Protein AF-N1U5M6-F1 (afdb_monomer_lite)

Sequence (178 aa):
MVKDEDGKLKDDLPKPNSKDDADLANASVEEWKLMKKQIREIGKIQAQRMEQAMVTGRRWKMEEWEMLLAKHPLMTHIAKTLLWWVCFPDREKSIEVFRLTEERDYADIYDKSLNLQGGAYVGLVHPLLLSQEEKKTGDNCLAITRSFLRFYNWEGPYTFFRRKTNSNGKFPDLRILR

pLDDT: mean 70.13, std 21.22, range [26.84, 94.0]

Organism: NCBI:txid1049986

Radius of gyration: 20.78 Å; chains: 1; bounding box: 52×46×57 Å

Structure (mmCIF, N/CA/C/O backbone):
data_AF-N1U5M6-F1
#
_entry.id   AF-N1U5M6-F1
#
loop_
_atom_site.group_PDB
_atom_site.id
_atom_site.type_symbol
_atom_site.label_atom_id
_atom_site.label_alt_id
_atom_site.label_comp_id
_atom_site.label_asym_id
_atom_site.label_entity_id
_atom_site.label_seq_id
_atom_site.pdbx_PDB_ins_code
_atom_site.Cartn_x
_atom_site.Cartn_y
_atom_site.Cartn_z
_atom_site.occupancy
_atom_site.B_iso_or_equiv
_atom_site.auth_seq_id
_atom_site.auth_comp_id
_atom_site.auth_asym_id
_atom_site.auth_atom_id
_atom_site.pdbx_PDB_model_num
ATOM 1 N N . MET A 1 1 ? -5.863 9.522 13.576 1.00 56.09 1 MET A N 1
ATOM 2 C CA . MET A 1 1 ? -5.576 10.429 14.703 1.00 56.09 1 MET A CA 1
ATOM 3 C C . MET A 1 1 ? -6.741 11.391 14.823 1.00 56.09 1 MET A C 1
ATOM 5 O O . MET A 1 1 ? -7.201 11.868 13.792 1.00 56.09 1 MET A O 1
ATOM 9 N N . VAL A 1 2 ? -7.238 11.613 16.034 1.00 58.81 2 VAL A N 1
ATOM 10 C CA . VAL A 1 2 ? -8.278 12.607 16.333 1.00 58.81 2 VAL A CA 1
ATOM 11 C C . VAL A 1 2 ? -7.573 13.838 16.892 1.00 58.81 2 VAL A C 1
ATOM 13 O O . VAL A 1 2 ? -6.631 13.692 17.668 1.00 58.81 2 VAL A O 1
ATOM 16 N N . LYS A 1 3 ? -7.965 15.038 16.463 1.00 61.94 3 LYS A N 1
ATOM 17 C CA . LYS A 1 3 ? -7.514 16.277 17.103 1.00 61.94 3 LYS A CA 1
ATOM 18 C C . LYS A 1 3 ? -8.569 16.695 18.118 1.00 61.94 3 LYS A C 1
ATOM 20 O O . LYS A 1 3 ? -9.735 16.789 17.751 1.00 61.94 3 LYS A O 1
ATOM 25 N N . ASP A 1 4 ? -8.151 16.930 19.355 1.00 59.03 4 ASP A N 1
ATOM 26 C CA . ASP A 1 4 ? -8.993 17.610 20.344 1.00 59.03 4 ASP A CA 1
ATOM 27 C C . ASP A 1 4 ? -9.182 19.092 19.974 1.00 59.03 4 ASP A C 1
ATOM 29 O O . ASP A 1 4 ? -8.483 19.615 19.101 1.00 59.03 4 ASP A O 1
ATOM 33 N N . GLU A 1 5 ? -10.071 19.785 20.689 1.00 62.03 5 GLU A N 1
ATOM 34 C CA . GLU A 1 5 ? -10.286 21.237 20.571 1.00 62.03 5 GLU A CA 1
ATOM 35 C C . GLU A 1 5 ? -8.994 22.050 20.792 1.00 62.03 5 GLU A C 1
ATOM 37 O O . GLU A 1 5 ? -8.784 23.068 20.139 1.00 62.03 5 GLU A O 1
ATOM 42 N N . ASP A 1 6 ? -8.062 21.540 21.607 1.00 62.31 6 ASP A N 1
ATOM 43 C CA . ASP A 1 6 ? -6.727 22.122 21.826 1.00 62.31 6 ASP A CA 1
ATOM 44 C C . ASP A 1 6 ? -5.709 21.794 20.709 1.00 62.31 6 ASP A C 1
ATOM 46 O O . ASP A 1 6 ? -4.511 22.061 20.832 1.00 62.31 6 ASP A O 1
ATOM 50 N N . GLY A 1 7 ? -6.134 21.129 19.630 1.00 58.75 7 GLY A N 1
ATOM 51 C CA . GLY A 1 7 ? -5.283 20.753 18.497 1.00 58.75 7 GLY A CA 1
ATOM 52 C C . GLY A 1 7 ? -4.297 19.610 18.772 1.00 58.75 7 GLY A C 1
ATOM 53 O O . GLY A 1 7 ? -3.522 19.243 17.882 1.00 58.75 7 GLY A O 1
ATOM 54 N N . LYS A 1 8 ? -4.324 19.007 19.969 1.00 60.94 8 LYS A N 1
ATOM 55 C CA . LYS A 1 8 ? -3.492 17.845 20.314 1.00 60.94 8 LYS A CA 1
ATOM 56 C C . LYS A 1 8 ? -3.971 16.598 19.575 1.00 60.94 8 LYS A C 1
ATOM 58 O O . LYS A 1 8 ? -5.144 16.238 19.636 1.00 60.94 8 LYS A O 1
ATOM 63 N N . LEU A 1 9 ? -3.036 15.929 18.900 1.00 57.19 9 LEU A N 1
ATOM 64 C CA . LEU A 1 9 ? -3.273 14.642 18.251 1.00 57.19 9 LEU A CA 1
ATOM 65 C C . LEU A 1 9 ? -3.393 13.548 19.313 1.00 57.19 9 LEU A C 1
ATOM 67 O O . LEU A 1 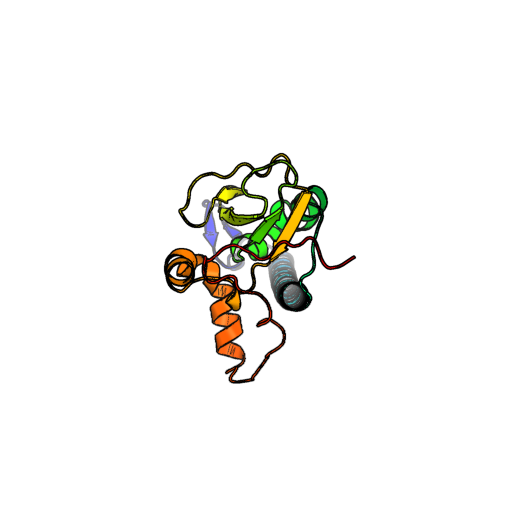9 ? -2.468 13.331 20.095 1.00 57.19 9 LEU A O 1
ATOM 71 N N . LYS A 1 10 ? -4.523 12.847 19.309 1.00 63.81 10 LYS A N 1
ATOM 72 C CA . LYS A 1 10 ? -4.777 11.661 20.121 1.00 63.81 10 LYS A CA 1
ATOM 73 C C . LYS A 1 10 ? -5.054 10.446 19.243 1.00 63.81 10 LYS A C 1
ATOM 75 O O . LYS A 1 10 ? -5.619 10.530 18.145 1.00 63.81 10 LYS A O 1
ATOM 80 N N . ASP A 1 11 ? -4.655 9.291 19.760 1.00 58.69 11 ASP A N 1
ATOM 81 C CA . ASP A 1 11 ? -4.892 7.990 19.129 1.00 58.69 11 ASP A CA 1
ATOM 82 C C . ASP A 1 11 ? -6.343 7.516 19.280 1.00 58.69 11 ASP A C 1
ATOM 84 O O . ASP A 1 11 ? -6.807 6.628 18.551 1.00 58.69 11 ASP A O 1
ATOM 88 N N . ASP A 1 12 ? -7.089 8.124 20.199 1.00 65.69 12 ASP A N 1
ATOM 89 C CA . ASP A 1 12 ? -8.485 7.813 20.456 1.00 65.69 12 ASP A CA 1
ATOM 90 C C . ASP A 1 12 ? -9.327 9.063 20.684 1.00 65.69 12 ASP A C 1
ATOM 92 O O . ASP A 1 12 ? -8.782 10.145 20.907 1.00 65.69 12 ASP A O 1
ATOM 96 N N . LEU A 1 13 ? -10.651 8.898 20.612 1.00 70.19 13 LEU A N 1
ATOM 97 C CA . LEU A 1 13 ? -11.571 9.965 20.989 1.00 70.19 13 LEU A CA 1
ATOM 98 C C . LEU A 1 13 ? -11.306 10.388 22.445 1.00 70.19 13 LEU A C 1
ATOM 100 O O . LEU A 1 13 ? -11.034 9.522 23.291 1.00 70.19 13 LEU A O 1
ATOM 104 N N . PRO A 1 14 ? -11.375 11.694 22.757 1.00 72.75 14 PRO A N 1
ATOM 105 C CA . PRO A 1 14 ? -11.327 12.154 24.135 1.00 72.75 14 PRO A CA 1
ATOM 106 C C . PRO A 1 14 ? -12.451 11.500 24.943 1.00 72.75 14 PRO A C 1
ATOM 108 O O . PRO A 1 14 ? -13.519 11.176 24.422 1.00 72.75 14 PRO A O 1
ATOM 111 N N . LYS A 1 15 ? -12.191 11.265 26.232 1.00 72.31 15 LYS A N 1
ATOM 112 C CA . LYS A 1 15 ? -13.227 10.750 27.130 1.00 72.31 15 LYS A CA 1
ATOM 113 C C . LYS A 1 15 ? -14.369 11.777 27.204 1.00 72.31 15 LYS A C 1
ATOM 115 O O . LYS A 1 15 ? -14.045 12.960 27.323 1.00 72.31 15 LYS A O 1
ATOM 120 N N . PRO A 1 16 ? -15.643 11.341 27.195 1.00 73.56 16 PRO A N 1
ATOM 121 C CA . PRO A 1 16 ? -16.782 12.231 27.404 1.00 73.56 16 PRO A CA 1
ATOM 122 C C . PRO A 1 16 ? -16.604 13.058 28.680 1.00 73.56 16 PRO A C 1
ATOM 124 O O . PRO A 1 16 ? -16.247 12.505 29.727 1.00 73.56 16 PRO A O 1
ATOM 127 N N . ASN A 1 17 ? -16.809 14.370 28.594 1.00 73.75 17 ASN A N 1
ATOM 128 C CA . ASN A 1 17 ? -16.749 15.271 29.737 1.00 73.75 17 ASN A CA 1
ATOM 129 C C . ASN A 1 17 ? -18.143 15.449 30.356 1.00 73.75 17 ASN A C 1
ATOM 131 O O . ASN A 1 17 ? -19.163 15.179 29.734 1.00 73.75 17 ASN A O 1
ATOM 135 N N . SER A 1 18 ? -18.209 15.971 31.579 1.00 67.81 18 SER A N 1
ATOM 136 C CA . SER A 1 18 ? -19.471 16.223 32.292 1.00 67.81 18 SER A CA 1
ATOM 137 C C . SER A 1 18 ? -20.362 17.301 31.659 1.00 67.81 18 SER A C 1
ATOM 139 O O . SER A 1 18 ? -21.494 17.482 32.096 1.00 67.81 18 SER A O 1
ATOM 141 N N . LYS A 1 19 ? -19.854 18.032 30.659 1.00 73.62 19 LYS A N 1
ATOM 142 C CA . LYS A 1 19 ? -20.606 19.015 29.863 1.00 73.62 19 LYS A CA 1
ATOM 143 C C . LYS A 1 19 ? -21.186 18.430 28.571 1.00 73.62 19 LYS A C 1
ATOM 145 O O . LYS A 1 19 ? -21.982 19.112 27.933 1.00 73.62 19 LYS A O 1
ATOM 150 N N . ASP A 1 20 ? -20.778 17.221 28.193 1.00 72.12 20 ASP A N 1
ATOM 151 C CA . ASP A 1 20 ? -21.265 16.550 26.994 1.00 72.12 20 ASP A CA 1
ATOM 152 C C . ASP A 1 20 ? -22.561 15.799 27.307 1.00 72.12 20 ASP A C 1
ATOM 154 O O . ASP A 1 20 ? -22.747 15.273 28.408 1.00 72.12 20 ASP A O 1
ATOM 158 N N . ASP A 1 21 ? -23.455 15.724 26.326 1.00 78.69 21 ASP A N 1
ATOM 159 C CA . ASP A 1 21 ? -24.617 14.846 26.405 1.00 78.69 21 ASP A CA 1
ATOM 160 C C . ASP A 1 21 ? -24.133 13.386 26.427 1.00 78.69 21 ASP A C 1
ATOM 162 O O . ASP A 1 21 ? -23.478 12.916 25.491 1.00 78.69 21 ASP A O 1
ATOM 166 N N . ALA A 1 22 ? -24.412 12.684 27.527 1.00 77.38 22 ALA A N 1
ATOM 167 C CA . ALA A 1 22 ? -23.878 11.351 27.783 1.00 77.38 22 ALA A CA 1
ATOM 168 C C . ALA A 1 22 ? -24.324 10.322 26.733 1.00 77.38 22 ALA A C 1
ATOM 170 O O . ALA A 1 22 ? -23.543 9.430 26.388 1.00 77.38 22 ALA A O 1
ATOM 171 N N . ASP A 1 23 ? -25.540 10.453 26.201 1.00 78.31 23 ASP A N 1
ATOM 172 C CA . ASP A 1 23 ? -26.081 9.517 25.218 1.00 78.31 23 ASP A CA 1
ATOM 173 C C . ASP A 1 23 ? -25.434 9.753 23.847 1.00 78.31 23 ASP A C 1
ATOM 175 O O . ASP A 1 23 ? -24.957 8.808 23.209 1.00 78.31 23 ASP A O 1
ATOM 179 N N . LEU A 1 24 ? -25.302 11.019 23.433 1.00 79.50 24 LEU A N 1
ATOM 180 C CA . LEU A 1 24 ? -24.617 11.384 22.184 1.00 79.50 24 LEU A CA 1
ATOM 181 C C . LEU A 1 24 ? -23.116 11.062 22.221 1.00 79.50 24 LEU A C 1
ATOM 183 O O . LEU A 1 24 ? -22.546 10.607 21.221 1.00 79.50 24 LEU A O 1
ATOM 187 N N . ALA A 1 25 ? -22.464 11.264 23.367 1.00 77.94 25 ALA A N 1
ATOM 188 C CA . ALA A 1 25 ? -21.044 10.982 23.528 1.00 77.94 25 ALA A CA 1
ATOM 189 C C . ALA A 1 25 ? -20.755 9.473 23.484 1.00 77.94 25 ALA A C 1
ATOM 191 O O . ALA A 1 25 ? -19.820 9.042 22.802 1.00 77.94 25 ALA A O 1
ATOM 192 N N . ASN A 1 26 ? -21.575 8.654 24.151 1.00 80.62 26 ASN A N 1
ATOM 193 C CA . ASN A 1 26 ? -21.438 7.199 24.097 1.00 80.62 26 ASN A CA 1
ATOM 194 C C . ASN A 1 26 ? -21.703 6.655 22.686 1.00 80.62 26 ASN A C 1
ATOM 196 O O . ASN A 1 26 ? -20.897 5.860 22.195 1.00 80.62 26 ASN A O 1
ATOM 200 N N . ALA A 1 27 ? -22.745 7.140 21.999 1.00 82.19 27 ALA A N 1
ATOM 201 C CA . ALA A 1 27 ? -23.031 6.762 20.613 1.00 82.19 27 ALA A CA 1
ATOM 202 C C . ALA A 1 27 ? -21.852 7.084 19.673 1.00 82.19 27 ALA A C 1
ATOM 204 O O . ALA A 1 27 ? -21.392 6.222 18.923 1.00 82.19 27 ALA A O 1
ATOM 205 N N . SER A 1 28 ? -21.273 8.284 19.790 1.00 83.19 28 SER A N 1
ATOM 206 C CA . SER A 1 28 ? -20.113 8.706 18.988 1.00 83.19 28 SER A CA 1
ATOM 207 C C . SER A 1 28 ? -18.873 7.831 19.234 1.00 83.19 28 SER A C 1
ATOM 209 O O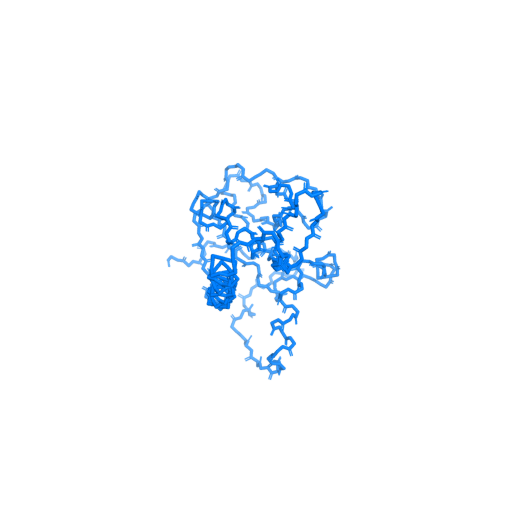 . SER A 1 28 ? -18.128 7.496 18.308 1.00 83.19 28 SER A O 1
ATOM 211 N N . VAL A 1 29 ? -18.645 7.420 20.487 1.00 83.75 29 VAL A N 1
ATOM 212 C CA . VAL A 1 29 ? -17.542 6.516 20.853 1.00 83.75 29 VAL A CA 1
ATOM 213 C C . VAL A 1 29 ? -17.743 5.117 20.266 1.00 83.75 29 VAL A C 1
ATOM 215 O O . VAL A 1 29 ? -16.773 4.488 19.827 1.00 83.75 29 VAL A O 1
ATOM 218 N N . GLU A 1 30 ? -18.974 4.611 20.242 1.00 84.75 30 GLU A N 1
ATOM 219 C CA . GLU A 1 30 ? -19.303 3.318 19.636 1.00 84.75 30 GLU A CA 1
ATOM 220 C C . GLU A 1 30 ? -19.138 3.333 18.113 1.00 84.75 30 GLU A C 1
ATOM 222 O O . GLU A 1 30 ? -18.468 2.447 17.566 1.00 84.75 30 GLU A O 1
ATOM 227 N N . GLU A 1 31 ? -19.644 4.365 17.433 1.00 85.75 31 GLU A N 1
ATOM 228 C CA . GLU A 1 31 ? -19.468 4.556 15.988 1.00 85.75 31 GLU A CA 1
ATOM 229 C C . GLU A 1 31 ? -17.987 4.627 15.602 1.00 85.75 31 GLU A C 1
ATOM 231 O O . GLU A 1 31 ? -17.533 3.962 14.664 1.00 85.75 31 GLU A O 1
ATOM 236 N N . TRP A 1 32 ? -17.187 5.359 16.377 1.00 84.94 32 TRP A N 1
ATOM 237 C CA . TRP A 1 32 ? -15.746 5.450 16.170 1.00 84.94 32 TRP A CA 1
ATOM 238 C C . TRP A 1 32 ? -15.030 4.108 16.332 1.00 84.94 32 TRP A C 1
ATOM 240 O O . TRP A 1 32 ? -14.164 3.755 15.521 1.00 84.94 32 TRP A O 1
ATOM 250 N N . LYS A 1 33 ? -15.393 3.319 17.352 1.00 86.31 33 LYS A N 1
ATOM 251 C CA . LYS A 1 33 ? -14.854 1.962 17.539 1.00 86.31 33 LYS A CA 1
ATOM 252 C C . LYS A 1 33 ? -15.225 1.054 16.368 1.00 86.31 33 LYS A C 1
ATOM 254 O O . LYS A 1 33 ? -14.368 0.300 15.895 1.00 86.31 33 LYS A O 1
ATOM 259 N N . LEU A 1 34 ? -16.466 1.134 15.886 1.00 87.62 34 LEU A N 1
ATOM 260 C CA . LEU A 1 34 ? -16.929 0.370 14.731 1.00 87.62 34 LEU A CA 1
ATOM 261 C C . LEU A 1 34 ? -16.145 0.750 13.470 1.00 87.62 34 LEU A C 1
ATOM 263 O O . LEU A 1 34 ? -15.594 -0.133 12.809 1.00 87.62 34 LEU A O 1
ATOM 267 N N . MET A 1 35 ? -16.005 2.046 13.188 1.00 86.12 35 MET A N 1
ATOM 268 C CA . MET A 1 35 ? -15.240 2.547 12.047 1.00 86.12 35 MET A CA 1
ATOM 269 C C . MET A 1 35 ? -13.767 2.114 12.120 1.00 86.12 35 MET A C 1
ATOM 271 O O . MET A 1 35 ? -13.224 1.589 11.145 1.00 86.12 35 MET A O 1
ATOM 275 N N . LYS A 1 36 ? -13.119 2.232 13.290 1.00 83.50 36 LYS A N 1
ATOM 276 C CA . LYS A 1 36 ? -11.750 1.725 13.516 1.00 83.50 36 LYS A CA 1
ATOM 277 C C . LYS A 1 36 ? -11.630 0.238 13.183 1.00 83.50 36 LYS A C 1
ATOM 279 O O . LYS A 1 36 ? -10.654 -0.181 12.554 1.00 83.50 36 LYS A O 1
ATOM 284 N N . LYS A 1 37 ? -12.604 -0.571 13.609 1.00 85.06 37 LYS A N 1
ATOM 285 C CA . LYS A 1 37 ? -12.630 -2.012 13.331 1.00 85.06 37 LYS A CA 1
ATOM 286 C C . LYS A 1 37 ? -12.777 -2.280 11.834 1.00 85.06 37 LYS A C 1
ATOM 288 O O . LYS A 1 37 ? -12.007 -3.068 11.294 1.00 85.06 37 LYS A O 1
ATOM 293 N N . GLN A 1 38 ? -13.700 -1.596 11.163 1.00 87.25 38 GLN A N 1
ATOM 294 C CA . GLN A 1 38 ? -13.918 -1.736 9.722 1.00 87.25 38 GLN A CA 1
ATOM 295 C C . GLN A 1 38 ? -12.665 -1.381 8.916 1.00 87.25 38 GLN A C 1
ATOM 297 O O . GLN A 1 38 ? -12.248 -2.164 8.066 1.00 87.25 38 GLN A O 1
ATOM 302 N N . ILE A 1 39 ? -12.008 -0.260 9.231 1.00 86.25 39 ILE A N 1
ATOM 303 C CA . ILE A 1 39 ? -10.763 0.151 8.565 1.00 86.25 39 ILE A CA 1
ATOM 304 C C . ILE A 1 39 ? -9.675 -0.913 8.742 1.00 86.25 39 ILE A C 1
ATOM 306 O O . ILE A 1 39 ? -8.979 -1.249 7.783 1.00 86.25 39 ILE A O 1
ATOM 310 N N . ARG A 1 40 ? -9.542 -1.486 9.946 1.00 80.94 40 ARG A N 1
ATOM 311 C CA . ARG A 1 40 ? -8.562 -2.546 10.215 1.00 80.94 40 ARG A CA 1
ATOM 312 C C . ARG A 1 40 ? -8.836 -3.806 9.393 1.00 80.94 40 ARG A C 1
ATOM 314 O O . ARG A 1 40 ? -7.898 -4.373 8.839 1.00 80.94 40 ARG A O 1
ATOM 321 N N . GLU A 1 41 ? -10.090 -4.240 9.306 1.00 86.12 41 GLU A N 1
ATOM 322 C CA . GLU A 1 41 ? -10.457 -5.418 8.510 1.00 86.12 41 GLU A CA 1
ATOM 323 C C . GLU A 1 41 ? -10.252 -5.177 7.008 1.00 86.12 41 GLU A C 1
ATOM 325 O O . GLU A 1 41 ? -9.666 -6.018 6.326 1.00 86.12 41 GLU A O 1
ATOM 330 N N . ILE A 1 42 ? -10.615 -3.994 6.501 1.00 86.31 42 ILE A N 1
ATOM 331 C CA . ILE A 1 42 ? -10.322 -3.600 5.115 1.00 86.31 42 ILE A CA 1
ATOM 332 C C . ILE A 1 42 ? -8.811 -3.622 4.868 1.00 86.31 42 ILE A C 1
ATOM 334 O O . ILE A 1 42 ? -8.366 -4.183 3.869 1.00 86.31 42 ILE A O 1
ATOM 338 N N . GLY A 1 43 ? -8.010 -3.079 5.788 1.00 82.19 43 GLY A N 1
ATOM 339 C CA . GLY A 1 43 ? -6.551 -3.093 5.692 1.00 82.19 43 GLY A CA 1
ATOM 340 C C . GLY A 1 43 ? -5.978 -4.504 5.540 1.00 82.19 43 GLY A C 1
ATOM 341 O O . GLY A 1 43 ? -5.148 -4.732 4.661 1.00 82.19 43 GLY A O 1
ATOM 342 N N . LYS A 1 44 ? -6.469 -5.475 6.324 1.00 80.81 44 LYS A N 1
ATOM 343 C CA . LYS A 1 44 ? -6.055 -6.886 6.212 1.00 80.81 44 LYS A CA 1
ATOM 344 C C . LYS A 1 44 ? -6.388 -7.481 4.844 1.00 80.81 44 LYS A C 1
ATOM 346 O O . LYS A 1 44 ? -5.525 -8.096 4.221 1.00 80.81 44 LYS A O 1
ATOM 351 N N . ILE A 1 45 ? -7.613 -7.267 4.359 1.00 88.31 45 ILE A N 1
ATOM 352 C CA . ILE A 1 45 ? -8.058 -7.776 3.052 1.00 88.31 45 ILE A CA 1
ATOM 353 C C . ILE A 1 45 ? -7.195 -7.188 1.931 1.00 88.31 45 ILE A C 1
ATOM 355 O O . ILE A 1 45 ? -6.780 -7.896 1.014 1.00 88.31 45 ILE A O 1
ATOM 359 N N . GLN A 1 46 ? -6.903 -5.889 1.996 1.00 87.00 46 GLN A N 1
ATOM 360 C CA . GLN A 1 46 ? -6.098 -5.217 0.979 1.00 87.00 46 GLN A CA 1
ATOM 361 C C . GLN A 1 46 ? -4.630 -5.647 1.027 1.00 87.00 46 GLN A C 1
ATOM 363 O O . GLN A 1 46 ? -4.024 -5.823 -0.027 1.00 87.00 46 GLN A O 1
ATOM 368 N N . ALA A 1 47 ? -4.078 -5.907 2.215 1.00 82.62 47 ALA A N 1
ATOM 369 C CA . ALA A 1 47 ? -2.740 -6.474 2.358 1.00 82.62 47 ALA A CA 1
ATOM 370 C C . ALA A 1 47 ? -2.634 -7.857 1.689 1.00 82.62 47 ALA A C 1
ATOM 372 O O . ALA A 1 47 ? -1.728 -8.078 0.888 1.00 82.62 47 ALA A O 1
ATOM 373 N N . GLN A 1 48 ? -3.606 -8.747 1.926 1.00 84.19 48 GLN A N 1
ATOM 374 C CA . GLN A 1 48 ? -3.678 -10.048 1.245 1.00 84.19 48 GLN A CA 1
ATOM 375 C C . GLN A 1 48 ? -3.807 -9.896 -0.277 1.00 84.19 48 GLN A C 1
ATOM 377 O O . GLN A 1 48 ? -3.178 -10.623 -1.040 1.00 84.19 48 GLN A O 1
ATOM 382 N N . ARG A 1 49 ? -4.587 -8.918 -0.755 1.00 88.44 49 ARG A N 1
ATOM 383 C CA . ARG A 1 49 ? -4.702 -8.640 -2.196 1.00 88.44 49 ARG A CA 1
ATOM 384 C C . ARG A 1 49 ? -3.393 -8.148 -2.808 1.00 88.44 49 ARG A C 1
ATOM 386 O O . ARG A 1 49 ? -3.101 -8.522 -3.941 1.00 88.44 49 ARG A O 1
ATOM 393 N N . MET A 1 50 ? -2.622 -7.327 -2.095 1.00 88.44 50 MET A N 1
ATOM 394 C CA . MET A 1 50 ? -1.312 -6.868 -2.570 1.00 88.44 50 MET A CA 1
ATOM 395 C C . MET A 1 50 ? -0.293 -8.006 -2.595 1.00 88.44 50 MET A C 1
ATOM 397 O O . MET A 1 50 ? 0.464 -8.114 -3.554 1.00 88.44 50 MET A O 1
ATOM 401 N N . GLU A 1 51 ? -0.319 -8.903 -1.610 1.00 84.12 51 GLU A N 1
ATOM 402 C CA . GLU A 1 51 ? 0.496 -10.120 -1.636 1.00 84.12 51 GLU A CA 1
ATOM 403 C C . GLU A 1 51 ? 0.167 -10.978 -2.860 1.00 84.12 51 GLU A C 1
ATOM 405 O O . GLU A 1 51 ? 1.059 -11.308 -3.639 1.00 84.12 51 GLU A O 1
ATOM 410 N N . GLN A 1 52 ? -1.113 -11.287 -3.077 1.00 84.94 52 GLN A N 1
ATOM 411 C CA . GLN A 1 52 ? -1.530 -12.061 -4.244 1.00 84.94 52 GLN A CA 1
ATOM 412 C C . GLN A 1 52 ? -1.116 -11.367 -5.543 1.00 84.94 52 GLN A C 1
ATOM 414 O O . GLN A 1 52 ? -0.565 -12.010 -6.429 1.00 84.94 52 GLN A O 1
ATOM 419 N N . ALA A 1 53 ? -1.288 -10.046 -5.634 1.00 87.50 53 ALA A N 1
ATOM 420 C CA . ALA A 1 53 ? -0.851 -9.270 -6.789 1.00 87.50 53 ALA A CA 1
ATOM 421 C C . ALA A 1 53 ? 0.669 -9.352 -7.023 1.00 87.50 53 ALA A C 1
ATOM 423 O O . ALA A 1 53 ? 1.097 -9.446 -8.173 1.00 87.50 53 ALA A O 1
ATOM 424 N N . MET A 1 54 ? 1.478 -9.352 -5.960 1.00 86.06 54 MET A N 1
ATOM 425 C CA . MET A 1 54 ? 2.928 -9.543 -6.044 1.00 86.06 54 MET A CA 1
ATOM 426 C C . MET A 1 54 ? 3.279 -10.953 -6.537 1.00 86.06 54 MET A C 1
ATOM 428 O O . MET A 1 54 ? 4.111 -11.091 -7.431 1.00 86.06 54 MET A O 1
ATOM 432 N N . VAL A 1 55 ? 2.627 -11.989 -5.999 1.00 81.44 55 VAL A N 1
ATOM 433 C CA . VAL A 1 55 ? 2.869 -13.395 -6.367 1.00 81.44 55 VAL A CA 1
ATOM 434 C C . VAL A 1 55 ? 2.458 -13.676 -7.812 1.00 81.44 55 VAL A C 1
ATOM 436 O O . VAL A 1 55 ? 3.201 -14.315 -8.554 1.00 81.44 55 VAL A O 1
ATOM 439 N N . THR A 1 56 ? 1.306 -13.165 -8.250 1.00 83.38 56 THR A N 1
ATOM 440 C CA . THR A 1 56 ? 0.825 -13.344 -9.628 1.00 83.38 56 THR A CA 1
ATOM 441 C C . THR A 1 56 ? 1.515 -12.416 -10.628 1.00 83.38 56 THR A C 1
ATOM 443 O O . THR A 1 56 ? 1.233 -12.497 -11.820 1.00 83.38 56 THR A O 1
ATOM 446 N N . GLY A 1 57 ? 2.364 -11.488 -10.171 1.00 83.56 57 GLY A N 1
ATOM 447 C CA . GLY A 1 57 ? 2.995 -10.482 -11.029 1.00 83.56 57 GLY A CA 1
ATOM 448 C C . GLY A 1 57 ? 1.986 -9.544 -11.696 1.00 83.56 57 GLY A C 1
ATOM 449 O O . GLY A 1 57 ? 2.167 -9.166 -12.855 1.00 83.56 57 GLY A O 1
ATOM 450 N N . ARG A 1 58 ? 0.900 -9.200 -10.989 1.00 88.75 58 ARG A N 1
ATOM 451 C CA . ARG A 1 58 ? -0.160 -8.325 -11.501 1.00 88.75 58 ARG A CA 1
ATOM 452 C C . ARG A 1 58 ? 0.422 -6.968 -11.900 1.00 88.75 58 ARG A C 1
ATOM 454 O O . ARG A 1 58 ? 1.245 -6.392 -11.189 1.00 88.75 58 ARG A O 1
ATOM 461 N N . ARG A 1 59 ? -0.059 -6.460 -13.034 1.00 90.00 59 ARG A N 1
ATOM 462 C CA . ARG A 1 59 ? 0.326 -5.171 -13.610 1.00 90.00 59 ARG A CA 1
ATOM 463 C C . ARG A 1 59 ? -0.901 -4.270 -13.671 1.00 90.00 59 ARG A C 1
ATOM 465 O O . ARG A 1 59 ? -1.988 -4.737 -14.010 1.00 90.00 59 ARG A O 1
ATOM 472 N N . TRP A 1 60 ? -0.714 -3.002 -13.351 1.00 93.88 60 TRP A N 1
ATOM 473 C CA . TRP A 1 60 ? -1.708 -1.946 -13.517 1.00 93.88 60 TRP A CA 1
ATOM 474 C C . TRP A 1 60 ? -1.224 -0.977 -14.582 1.00 93.88 60 TRP A C 1
ATOM 476 O O . TRP A 1 60 ? -0.014 -0.786 -14.725 1.00 93.88 60 TRP A O 1
ATOM 486 N N . LYS A 1 61 ? -2.143 -0.336 -15.305 1.00 93.38 61 LYS A N 1
ATOM 487 C CA . LYS A 1 61 ? -1.768 0.865 -16.055 1.00 93.38 61 LYS A CA 1
ATOM 488 C C . LYS A 1 61 ? -1.380 1.964 -15.070 1.00 93.38 61 LYS A C 1
ATOM 490 O O . LYS A 1 61 ? -1.926 2.015 -13.967 1.00 93.38 61 LYS A O 1
ATOM 495 N N . MET A 1 62 ? -0.462 2.842 -15.465 1.00 90.75 62 MET A N 1
ATOM 496 C CA . MET A 1 62 ? 0.020 3.923 -14.595 1.00 90.75 62 MET A CA 1
ATOM 497 C C . MET A 1 62 ? -1.131 4.776 -14.030 1.00 90.75 62 MET A C 1
ATOM 499 O O . MET A 1 62 ? -1.218 4.981 -12.823 1.00 90.75 62 MET A O 1
ATOM 503 N N . GLU A 1 63 ? -2.071 5.179 -14.885 1.00 91.62 63 GLU A N 1
ATOM 504 C CA . GLU A 1 63 ? -3.241 5.987 -14.508 1.00 91.62 63 GLU A CA 1
ATOM 505 C C . GLU A 1 63 ? -4.160 5.266 -13.507 1.00 91.62 63 GLU A C 1
ATOM 507 O O . GLU A 1 63 ? -4.609 5.848 -12.518 1.00 91.62 63 GLU A O 1
ATOM 512 N N . GLU A 1 64 ? -4.410 3.973 -13.733 1.00 93.06 64 GLU A N 1
ATOM 513 C CA . GLU A 1 64 ? -5.233 3.141 -12.848 1.00 93.06 64 GLU A CA 1
ATOM 514 C C . GLU A 1 64 ? -4.564 2.958 -11.487 1.00 93.06 64 GLU A C 1
ATOM 516 O O . GLU A 1 64 ? -5.223 3.046 -10.452 1.00 93.06 64 GLU A O 1
ATOM 521 N N . TRP A 1 65 ? -3.251 2.715 -11.475 1.00 94.00 65 TRP A N 1
ATOM 522 C CA . TRP A 1 65 ? -2.477 2.607 -10.245 1.00 94.00 65 TRP A CA 1
ATOM 523 C C . TRP A 1 65 ? -2.527 3.915 -9.452 1.00 94.00 65 TRP A C 1
ATOM 525 O O . TRP A 1 65 ? -2.791 3.908 -8.248 1.00 94.00 65 TRP A O 1
ATOM 535 N N . GLU A 1 66 ? -2.343 5.050 -10.124 1.00 91.94 66 GLU A N 1
ATOM 536 C CA . GLU A 1 66 ? -2.348 6.350 -9.468 1.00 91.94 66 GLU A CA 1
ATOM 537 C C . GLU A 1 66 ? -3.719 6.668 -8.859 1.00 91.94 66 GLU A C 1
ATOM 539 O O . GLU A 1 66 ? -3.804 7.121 -7.717 1.00 91.94 66 GLU A O 1
ATOM 544 N N . MET A 1 67 ? -4.803 6.363 -9.574 1.00 92.50 67 MET A N 1
ATOM 545 C CA . MET A 1 67 ? -6.169 6.580 -9.098 1.00 92.50 67 MET A CA 1
ATOM 546 C C . MET A 1 67 ? -6.562 5.631 -7.956 1.00 92.50 67 MET A C 1
ATOM 548 O O . MET A 1 67 ? -7.119 6.070 -6.949 1.00 92.50 67 MET A O 1
ATOM 552 N N . LEU A 1 68 ? -6.286 4.332 -8.101 1.00 91.31 68 LEU A N 1
ATOM 553 C CA . LEU A 1 68 ? -6.777 3.293 -7.187 1.00 91.31 68 LEU A CA 1
ATOM 554 C C . LEU A 1 68 ? -5.890 3.098 -5.955 1.00 91.31 68 LEU A C 1
ATOM 556 O O . LEU A 1 68 ? -6.375 2.625 -4.925 1.00 91.31 68 LEU A O 1
ATOM 560 N N . LEU A 1 69 ? -4.600 3.423 -6.057 1.00 91.56 69 LEU A N 1
ATOM 561 C CA . LEU A 1 69 ? -3.613 3.145 -5.016 1.00 91.56 69 LEU A CA 1
ATOM 562 C C . LEU A 1 69 ? -2.969 4.431 -4.501 1.00 91.56 69 LEU A C 1
ATOM 564 O O . LEU A 1 69 ? -3.110 4.728 -3.316 1.00 91.56 69 LEU A O 1
ATOM 568 N N . 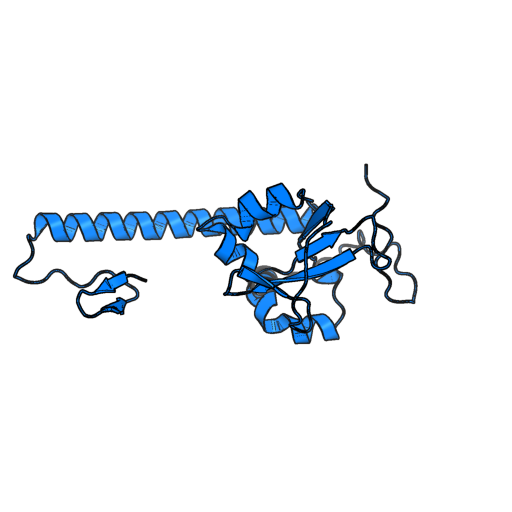ALA A 1 70 ? -2.321 5.223 -5.360 1.00 90.88 70 ALA A N 1
ATOM 569 C CA . ALA A 1 70 ? -1.541 6.379 -4.902 1.00 90.88 70 ALA A CA 1
ATOM 570 C C . ALA A 1 70 ? -2.410 7.512 -4.329 1.00 90.88 70 ALA A C 1
ATOM 572 O O . ALA A 1 70 ? -2.106 8.050 -3.261 1.00 90.88 70 ALA A O 1
ATOM 573 N N . LYS A 1 71 ? -3.517 7.848 -5.005 1.00 90.56 71 LYS A N 1
ATOM 574 C CA . LYS A 1 71 ? -4.448 8.928 -4.626 1.00 90.56 71 LYS A CA 1
ATOM 575 C C . LYS A 1 71 ? -5.594 8.464 -3.727 1.00 90.56 71 LYS A C 1
ATOM 577 O O . LYS A 1 71 ? -6.334 9.295 -3.202 1.00 90.56 71 LYS A O 1
ATOM 582 N N . HIS A 1 72 ? -5.744 7.160 -3.516 1.00 89.62 72 HIS A N 1
ATOM 583 C CA . HIS A 1 72 ? -6.843 6.624 -2.724 1.00 89.62 72 HIS A CA 1
ATOM 584 C C . HIS A 1 72 ? -6.589 6.816 -1.211 1.00 89.62 72 HIS A C 1
ATOM 586 O O . HIS A 1 72 ? -5.555 6.367 -0.713 1.00 89.62 72 HIS A O 1
ATOM 592 N N . PRO A 1 73 ? -7.546 7.367 -0.431 1.00 86.56 73 PRO A N 1
ATOM 593 C CA . PRO A 1 73 ? -7.341 7.737 0.976 1.00 86.56 73 PRO A CA 1
ATOM 594 C C . PRO A 1 73 ? -6.807 6.622 1.884 1.00 86.56 73 PRO A C 1
ATOM 596 O O . PRO A 1 73 ? -5.938 6.868 2.707 1.00 86.56 73 PRO A O 1
ATOM 599 N N . LEU A 1 74 ? -7.303 5.388 1.730 1.00 85.31 74 LEU A N 1
ATOM 600 C CA . LEU A 1 74 ? -6.816 4.231 2.497 1.00 85.31 74 LEU A CA 1
ATOM 601 C C . LEU A 1 74 ? -5.612 3.535 1.846 1.00 85.31 74 LEU A C 1
ATOM 603 O O . LEU A 1 74 ? -4.607 3.290 2.509 1.00 85.31 74 LEU A O 1
ATOM 607 N N . MET A 1 75 ? -5.699 3.215 0.550 1.00 89.00 75 MET A N 1
ATOM 608 C CA . MET A 1 75 ? -4.658 2.456 -0.147 1.00 89.00 75 MET A CA 1
ATOM 609 C C . MET A 1 75 ? -3.328 3.196 -0.256 1.00 89.00 75 MET A C 1
ATOM 611 O O . MET A 1 75 ? -2.302 2.527 -0.289 1.00 89.00 75 MET A O 1
ATOM 615 N N . THR A 1 76 ? -3.318 4.533 -0.235 1.00 89.62 76 THR A N 1
ATOM 616 C CA . THR A 1 76 ? -2.076 5.322 -0.269 1.00 89.62 76 THR A CA 1
ATOM 617 C C . THR A 1 76 ? -1.146 4.939 0.882 1.00 89.62 76 THR A C 1
ATOM 619 O O . THR A 1 76 ? 0.056 4.780 0.688 1.00 89.62 76 THR A O 1
ATOM 622 N N . HIS A 1 77 ? -1.703 4.664 2.067 1.00 85.00 77 HIS A N 1
ATOM 623 C CA . HIS A 1 77 ? -0.924 4.248 3.230 1.00 85.00 77 HIS A CA 1
ATOM 624 C C . HIS A 1 77 ? -0.277 2.877 3.029 1.00 85.00 77 HIS A C 1
ATOM 626 O O . HIS A 1 77 ? 0.869 2.684 3.415 1.00 85.00 77 HIS A O 1
ATOM 632 N N . ILE A 1 78 ? -0.977 1.945 2.379 1.00 85.00 78 ILE A N 1
ATOM 633 C CA . ILE A 1 78 ? -0.405 0.643 2.017 1.00 85.00 78 ILE A CA 1
ATOM 634 C C . ILE A 1 78 ? 0.640 0.831 0.908 1.00 85.00 78 ILE A C 1
ATOM 636 O O . ILE A 1 78 ? 1.737 0.288 0.989 1.00 85.00 78 ILE A O 1
ATOM 640 N N . ALA A 1 79 ? 0.354 1.648 -0.104 1.00 87.62 79 ALA A N 1
ATOM 641 C CA . ALA A 1 79 ? 1.254 1.875 -1.228 1.00 87.62 79 ALA A CA 1
ATOM 642 C C . ALA A 1 79 ? 2.599 2.497 -0.819 1.00 87.62 79 ALA A C 1
ATOM 644 O O . ALA A 1 79 ? 3.627 2.082 -1.350 1.00 87.62 79 ALA A O 1
ATOM 645 N N . LYS A 1 80 ? 2.613 3.414 0.160 1.00 85.69 80 LYS A N 1
ATOM 646 C CA . LYS A 1 80 ? 3.835 4.009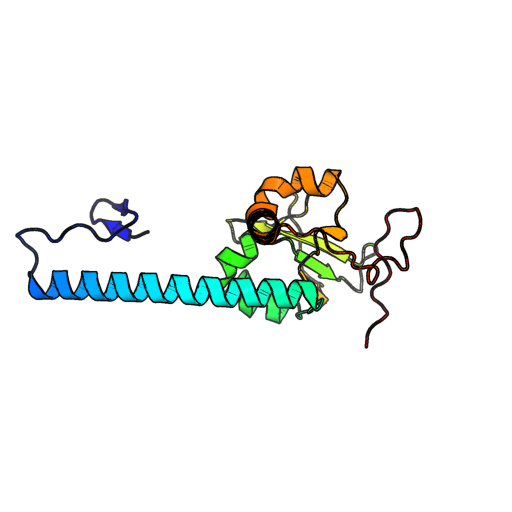 0.746 1.00 85.69 80 LYS A CA 1
ATOM 647 C C . LYS A 1 80 ? 4.761 2.986 1.407 1.00 85.69 80 LYS A C 1
ATOM 649 O O . LYS A 1 80 ? 5.969 3.181 1.472 1.00 85.69 80 LYS A O 1
ATOM 654 N N . THR A 1 81 ? 4.195 1.885 1.889 1.00 82.88 81 THR A N 1
ATOM 655 C CA . THR A 1 81 ? 4.935 0.821 2.586 1.00 82.88 81 THR A CA 1
ATOM 656 C C . THR A 1 81 ? 5.399 -0.306 1.665 1.00 82.88 81 THR A C 1
ATOM 658 O O . THR A 1 81 ? 5.861 -1.339 2.144 1.00 82.88 81 THR A O 1
ATOM 661 N N . LEU A 1 82 ? 5.231 -0.142 0.351 1.00 85.38 82 LEU A N 1
ATOM 662 C CA . LEU A 1 82 ? 5.579 -1.131 -0.661 1.00 85.38 82 LEU A CA 1
ATOM 663 C C . LEU A 1 82 ? 6.559 -0.532 -1.669 1.00 85.38 82 LEU A C 1
ATOM 665 O O . LEU A 1 82 ? 6.602 0.680 -1.884 1.00 85.38 82 LEU A O 1
ATOM 669 N N . LEU A 1 83 ? 7.332 -1.412 -2.301 1.00 86.31 83 LEU A N 1
ATOM 670 C CA . LEU A 1 83 ? 8.239 -1.056 -3.381 1.00 86.31 83 LEU A CA 1
ATOM 671 C C . LEU A 1 83 ? 7.601 -1.412 -4.725 1.00 86.31 83 LEU A C 1
ATOM 673 O O . LEU A 1 83 ? 7.104 -2.527 -4.920 1.00 86.31 83 LEU A O 1
ATOM 677 N N . TRP A 1 84 ? 7.633 -0.463 -5.651 1.00 89.62 84 TRP A N 1
ATOM 678 C CA . TRP A 1 84 ? 6.958 -0.548 -6.938 1.00 89.62 84 TRP A CA 1
ATOM 679 C C . TRP A 1 84 ? 7.973 -0.502 -8.069 1.00 89.62 84 TRP A C 1
ATOM 681 O O . TRP A 1 84 ? 9.046 0.077 -7.930 1.00 89.62 84 TRP A O 1
ATOM 691 N N . TRP A 1 85 ? 7.648 -1.119 -9.196 1.00 88.94 85 TRP A N 1
ATOM 692 C CA . TRP A 1 85 ? 8.369 -0.906 -10.442 1.00 88.94 85 TRP A CA 1
ATOM 693 C C . TRP A 1 85 ? 7.445 -0.243 -11.450 1.00 88.94 85 TRP A C 1
ATOM 695 O O . TRP A 1 85 ? 6.240 -0.493 -11.453 1.00 88.94 85 TRP A O 1
ATOM 705 N N . VAL A 1 86 ? 8.019 0.585 -12.311 1.00 88.56 86 VAL A N 1
ATOM 706 C CA . VAL A 1 86 ? 7.352 1.225 -13.442 1.00 88.56 86 VAL A CA 1
ATOM 707 C C . VAL A 1 86 ? 8.060 0.824 -14.729 1.00 88.56 86 VAL A C 1
ATOM 709 O O . VAL A 1 86 ? 9.284 0.697 -14.759 1.00 88.56 86 VAL A O 1
ATOM 712 N N . CYS A 1 87 ? 7.286 0.597 -15.785 1.00 87.56 87 CYS A N 1
ATOM 713 C CA . CYS A 1 87 ? 7.784 0.323 -17.123 1.00 87.56 87 CYS A CA 1
ATOM 714 C C . CYS A 1 87 ? 7.615 1.554 -18.019 1.00 87.56 87 CYS A C 1
ATOM 716 O O . CYS A 1 87 ? 6.493 2.034 -18.198 1.00 87.56 87 CYS A O 1
ATOM 718 N N . PHE A 1 88 ? 8.715 2.023 -18.605 1.00 85.94 88 PHE A N 1
ATOM 719 C CA . PHE A 1 88 ? 8.765 3.098 -19.591 1.00 85.94 88 PHE A CA 1
ATOM 720 C C . PHE A 1 88 ? 9.129 2.509 -20.961 1.00 85.94 88 PHE A C 1
ATOM 722 O O . PHE A 1 88 ? 10.274 2.099 -21.154 1.00 85.94 88 PHE A O 1
ATOM 729 N N . PRO A 1 89 ? 8.200 2.452 -21.928 1.00 78.12 89 PRO A N 1
ATOM 730 C CA . PRO A 1 89 ? 8.489 1.877 -23.242 1.00 78.12 89 PRO A CA 1
ATOM 731 C C . PRO A 1 89 ? 9.519 2.694 -24.040 1.00 78.12 89 PRO A C 1
ATOM 733 O O . PRO A 1 89 ? 10.280 2.114 -24.809 1.00 78.12 89 PRO A O 1
ATOM 736 N N . ASP A 1 90 ? 9.580 4.009 -23.809 1.00 78.94 90 ASP A N 1
ATOM 737 C CA . ASP A 1 90 ? 10.363 4.953 -24.619 1.00 78.94 90 ASP A CA 1
ATOM 738 C C . ASP A 1 90 ? 11.709 5.359 -23.987 1.00 78.94 90 ASP A C 1
ATOM 740 O O . ASP A 1 90 ? 12.416 6.213 -24.522 1.00 78.94 90 ASP A O 1
ATOM 744 N N . ARG A 1 91 ? 12.083 4.782 -22.835 1.00 77.12 91 ARG A N 1
ATOM 745 C CA . ARG A 1 91 ? 13.347 5.095 -22.141 1.00 77.12 91 ARG A CA 1
ATOM 746 C C . ARG A 1 91 ? 14.382 3.990 -22.327 1.00 77.12 91 ARG A C 1
ATOM 748 O O . ARG A 1 91 ? 14.053 2.809 -22.378 1.00 77.12 91 ARG A O 1
ATOM 755 N N . GLU A 1 92 ? 15.659 4.380 -22.330 1.00 67.50 92 GLU A N 1
ATOM 756 C CA . GLU A 1 92 ? 16.799 3.449 -22.384 1.00 67.50 92 GLU A CA 1
ATOM 757 C C . GLU A 1 92 ? 16.775 2.447 -21.217 1.00 67.50 92 GLU A C 1
ATOM 759 O O . GLU A 1 92 ? 17.038 1.254 -21.388 1.00 67.50 92 GLU A O 1
ATOM 764 N N . LYS A 1 93 ? 16.379 2.920 -20.029 1.00 69.12 93 LYS A N 1
ATOM 765 C CA . LYS A 1 93 ? 16.036 2.071 -18.892 1.00 69.12 93 LYS A CA 1
ATOM 766 C C . LYS A 1 93 ? 14.527 1.845 -18.882 1.00 69.12 93 LYS A C 1
ATOM 768 O O . LYS A 1 93 ? 13.765 2.674 -18.394 1.00 69.12 93 LYS A O 1
ATOM 773 N N . SER A 1 94 ? 14.110 0.707 -19.424 1.00 77.62 94 SER A N 1
ATOM 774 C CA . SER A 1 94 ? 12.689 0.396 -19.592 1.00 77.62 94 SER A CA 1
ATOM 775 C C . SER A 1 94 ? 11.968 0.066 -18.291 1.00 77.62 94 SER A C 1
ATOM 777 O O . SER A 1 94 ? 10.746 0.113 -18.263 1.00 77.62 94 SER A O 1
ATOM 779 N N . ILE A 1 95 ? 12.688 -0.278 -17.219 1.00 81.88 95 ILE A N 1
ATOM 780 C CA . ILE A 1 95 ? 12.106 -0.610 -15.916 1.00 81.88 95 ILE A CA 1
ATOM 781 C C . ILE A 1 95 ? 12.871 0.124 -14.821 1.00 81.88 95 ILE A C 1
ATOM 783 O O . ILE A 1 95 ? 14.092 -0.006 -14.702 1.00 81.88 95 ILE A O 1
ATOM 787 N N . GLU A 1 96 ? 12.139 0.853 -13.989 1.00 82.44 96 GLU A N 1
ATOM 788 C CA . GLU A 1 96 ? 12.676 1.566 -12.833 1.00 82.44 96 GLU A CA 1
ATOM 789 C C . GLU A 1 96 ? 11.916 1.181 -11.567 1.00 82.44 96 GLU A C 1
ATOM 791 O O . GLU A 1 96 ? 10.737 0.842 -11.621 1.00 82.44 96 GLU A O 1
ATOM 796 N N . VAL A 1 97 ? 12.602 1.210 -10.426 1.00 85.25 97 VAL A N 1
ATOM 797 C CA . VAL A 1 97 ? 12.037 0.872 -9.118 1.00 85.25 97 VAL A CA 1
ATOM 798 C C . VAL A 1 97 ? 11.872 2.149 -8.308 1.00 85.25 97 VAL A C 1
ATOM 800 O O . VAL A 1 97 ? 12.781 2.978 -8.277 1.00 85.25 97 VAL A O 1
ATOM 803 N N . PHE A 1 98 ? 10.725 2.299 -7.653 1.00 87.31 98 PHE A N 1
ATOM 804 C CA . PHE A 1 98 ? 10.356 3.508 -6.935 1.00 87.31 98 PHE A CA 1
ATOM 805 C C . PHE A 1 98 ? 9.501 3.230 -5.694 1.00 87.31 98 PHE A C 1
ATOM 807 O O . PHE A 1 98 ? 8.912 2.158 -5.523 1.00 87.31 98 PHE A O 1
ATOM 814 N N . ARG A 1 99 ? 9.426 4.239 -4.828 1.00 87.69 99 ARG A N 1
ATOM 815 C CA . ARG A 1 99 ? 8.592 4.306 -3.628 1.00 87.69 99 ARG A CA 1
ATOM 816 C C . ARG A 1 99 ? 7.690 5.536 -3.686 1.00 87.69 99 ARG A C 1
ATOM 818 O O . ARG A 1 99 ? 8.059 6.555 -4.267 1.00 87.69 99 ARG A O 1
ATOM 825 N N . LEU A 1 100 ? 6.530 5.442 -3.044 1.00 87.06 100 LEU A N 1
ATOM 826 C CA . LEU A 1 100 ? 5.665 6.591 -2.779 1.00 87.06 100 LEU A CA 1
ATOM 827 C C . LEU A 1 100 ? 6.104 7.231 -1.454 1.00 87.06 100 LEU A C 1
ATOM 829 O O . LEU A 1 100 ? 6.162 6.546 -0.432 1.00 87.06 100 LEU A O 1
ATOM 833 N N . THR A 1 101 ? 6.454 8.514 -1.471 1.00 85.69 101 THR A N 1
ATOM 834 C CA . THR A 1 101 ? 6.908 9.256 -0.286 1.00 85.69 101 THR A CA 1
ATOM 835 C C . THR A 1 101 ? 5.729 9.732 0.563 1.00 85.69 101 THR A C 1
ATOM 837 O O . THR A 1 101 ? 4.562 9.620 0.176 1.00 85.69 101 THR A O 1
ATOM 840 N N . GLU A 1 102 ? 6.014 10.288 1.745 1.00 79.50 102 GLU A N 1
ATOM 841 C CA . GLU A 1 102 ? 4.966 10.824 2.616 1.00 79.50 102 GLU A CA 1
ATOM 842 C C . GLU A 1 102 ? 4.206 12.000 1.991 1.00 79.50 102 GLU A C 1
ATOM 844 O O . GLU A 1 102 ? 2.982 12.088 2.141 1.00 79.50 102 GLU A O 1
ATOM 849 N N . GLU A 1 103 ? 4.912 12.815 1.211 1.00 82.12 103 GLU A N 1
ATOM 850 C CA . GLU A 1 103 ? 4.397 13.974 0.473 1.00 82.12 103 GLU A CA 1
ATOM 851 C C . GLU A 1 103 ? 3.619 13.576 -0.795 1.00 82.12 103 GLU A C 1
ATOM 853 O O . GLU A 1 103 ? 3.051 14.430 -1.466 1.00 82.12 103 GLU A O 1
ATOM 858 N N . ARG A 1 104 ? 3.487 12.263 -1.058 1.00 80.81 104 ARG A N 1
ATOM 859 C CA . ARG A 1 104 ? 2.875 11.665 -2.262 1.00 80.81 104 ARG A CA 1
ATOM 860 C C . ARG A 1 104 ? 3.661 11.916 -3.549 1.00 80.81 104 ARG A C 1
ATOM 862 O O . ARG A 1 104 ? 3.113 11.748 -4.635 1.00 80.81 104 ARG A O 1
ATOM 869 N N . ASP A 1 105 ? 4.941 12.223 -3.409 1.00 87.50 105 ASP A N 1
ATOM 870 C CA . ASP A 1 105 ? 5.887 12.226 -4.514 1.00 87.50 105 ASP A CA 1
ATOM 871 C C . ASP A 1 105 ? 6.475 10.832 -4.731 1.00 87.50 105 ASP A C 1
ATOM 873 O O . ASP A 1 105 ? 6.326 9.917 -3.913 1.00 87.50 105 ASP A O 1
ATOM 877 N N . TYR A 1 106 ? 7.161 10.659 -5.854 1.00 89.19 106 TYR A N 1
ATOM 878 C CA . TYR A 1 106 ? 7.815 9.407 -6.202 1.00 89.19 106 TYR A CA 1
ATOM 879 C C . TYR A 1 106 ? 9.320 9.563 -6.049 1.00 89.19 106 TYR A C 1
ATOM 881 O O . TYR A 1 106 ? 9.908 10.528 -6.539 1.00 89.19 106 TYR A O 1
ATOM 889 N N . ALA A 1 107 ? 9.943 8.605 -5.373 1.00 85.88 107 ALA A N 1
ATOM 890 C CA . ALA A 1 107 ? 11.385 8.570 -5.191 1.00 85.88 107 ALA A CA 1
ATOM 891 C C . ALA A 1 107 ? 11.948 7.216 -5.620 1.00 85.88 107 ALA A C 1
ATOM 893 O O . ALA A 1 107 ? 11.278 6.192 -5.490 1.00 85.88 107 ALA A O 1
ATOM 894 N N . ASP A 1 108 ? 13.169 7.199 -6.137 1.00 82.38 108 ASP A N 1
ATOM 895 C CA . ASP A 1 108 ? 13.885 5.965 -6.438 1.00 82.38 108 ASP A CA 1
ATOM 896 C C . ASP A 1 108 ? 14.437 5.296 -5.159 1.00 82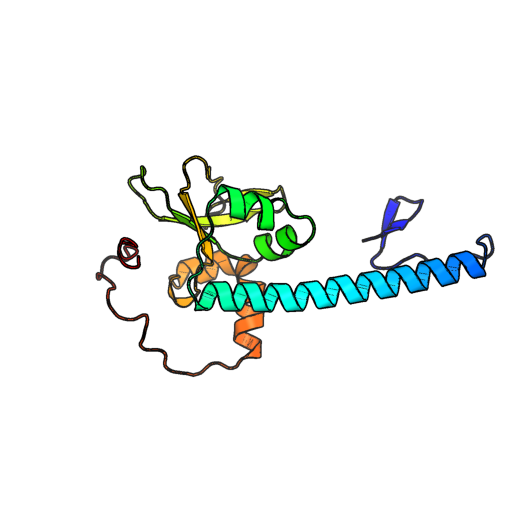.38 108 ASP A C 1
ATOM 898 O O . ASP A 1 108 ? 14.237 5.753 -4.029 1.00 82.38 108 ASP A O 1
ATOM 902 N N . ILE A 1 109 ? 15.145 4.180 -5.333 1.00 74.88 109 ILE A N 1
ATOM 903 C CA . ILE A 1 109 ? 15.790 3.440 -4.235 1.00 74.88 109 ILE A CA 1
ATOM 904 C C . ILE A 1 109 ? 16.901 4.228 -3.516 1.00 74.88 109 ILE A C 1
ATOM 906 O O . ILE A 1 109 ? 17.299 3.837 -2.423 1.00 74.88 109 ILE A O 1
ATOM 910 N N . TYR A 1 110 ? 17.409 5.307 -4.114 1.00 75.62 110 TYR A N 1
ATOM 911 C CA . TYR A 1 110 ? 18.438 6.194 -3.559 1.00 75.62 110 TYR A CA 1
ATOM 912 C C . TYR A 1 110 ? 17.848 7.506 -3.036 1.00 75.62 110 TYR A C 1
ATOM 914 O O . TYR A 1 110 ? 18.582 8.458 -2.775 1.00 75.62 110 TYR A O 1
ATOM 922 N N . ASP A 1 111 ? 16.527 7.543 -2.893 1.00 76.00 111 ASP A N 1
ATOM 923 C CA . ASP A 1 111 ? 15.759 8.683 -2.427 1.00 76.00 111 ASP A CA 1
ATOM 924 C C . ASP A 1 111 ? 15.817 9.929 -3.323 1.00 76.00 111 ASP A C 1
ATOM 926 O O . ASP A 1 111 ? 15.640 11.065 -2.880 1.00 76.00 111 ASP A O 1
ATOM 930 N N . LYS A 1 112 ? 16.063 9.725 -4.619 1.00 82.62 112 LYS A N 1
ATOM 931 C CA . LYS A 1 112 ? 16.021 10.791 -5.619 1.00 82.62 112 LYS A CA 1
ATOM 932 C C . LYS A 1 112 ? 14.628 10.893 -6.210 1.00 82.62 112 LYS A C 1
ATOM 934 O O . LYS A 1 112 ? 14.010 9.879 -6.523 1.00 82.62 112 LYS A O 1
ATOM 939 N N . SER A 1 113 ? 14.159 12.124 -6.410 1.00 88.00 113 SER A N 1
ATOM 940 C CA . SER A 1 113 ? 12.875 12.385 -7.062 1.00 88.00 113 SER A CA 1
ATOM 941 C C . SER A 1 113 ? 12.815 11.716 -8.437 1.00 88.00 113 SER A C 1
ATOM 943 O O . SER A 1 113 ? 13.733 11.853 -9.249 1.00 88.00 113 SER A O 1
ATOM 945 N N . LEU A 1 114 ? 11.726 10.991 -8.683 1.00 86.12 114 LEU A N 1
ATOM 946 C CA . LEU A 1 114 ? 11.481 10.258 -9.914 1.00 86.12 114 LEU A CA 1
ATOM 947 C C . LEU A 1 114 ? 10.210 10.776 -10.587 1.00 86.12 114 LEU A C 1
ATOM 949 O O . LEU A 1 114 ? 9.139 10.810 -9.989 1.00 86.12 114 LEU A O 1
ATOM 953 N N . ASN A 1 115 ? 10.304 11.114 -11.873 1.00 87.94 115 ASN A N 1
ATOM 954 C CA . ASN A 1 115 ? 9.132 11.463 -12.667 1.00 87.94 115 ASN A CA 1
ATOM 955 C C . ASN A 1 115 ? 8.565 10.218 -13.376 1.00 87.94 115 ASN A C 1
ATOM 957 O O . ASN A 1 115 ? 9.217 9.648 -14.261 1.00 87.94 115 ASN A O 1
ATOM 961 N N . LEU A 1 116 ? 7.336 9.841 -13.004 1.00 86.75 116 LEU A N 1
ATOM 962 C CA . LEU A 1 116 ? 6.582 8.720 -13.579 1.00 86.75 116 LEU A CA 1
ATOM 963 C C . LEU A 1 116 ? 5.873 9.050 -14.906 1.00 86.75 116 LEU A C 1
ATOM 965 O O . LEU A 1 116 ? 5.235 8.179 -15.497 1.00 86.75 116 LEU A O 1
ATOM 969 N N . GLN A 1 117 ? 5.991 10.280 -15.409 1.00 85.62 117 GLN A N 1
ATOM 970 C CA . GLN A 1 117 ? 5.426 10.680 -16.695 1.00 85.62 117 GLN A CA 1
ATOM 971 C C . GLN A 1 117 ? 6.000 9.831 -17.840 1.00 85.62 117 GLN A C 1
ATOM 973 O O . GLN A 1 117 ? 7.217 9.656 -17.969 1.00 85.62 117 GLN A O 1
ATOM 978 N N . GLY A 1 118 ? 5.097 9.305 -18.673 1.00 83.25 118 GLY A N 1
ATOM 979 C CA . GLY A 1 118 ? 5.418 8.348 -19.736 1.00 83.25 118 GLY A CA 1
ATOM 980 C C . GLY A 1 118 ? 5.499 6.890 -19.265 1.00 83.25 118 GLY A C 1
ATOM 981 O O . GLY A 1 118 ? 5.833 6.013 -20.059 1.00 83.25 118 GLY A O 1
ATOM 982 N N . GLY A 1 119 ? 5.214 6.609 -17.989 1.00 88.00 119 GLY A N 1
ATOM 983 C CA . GLY A 1 119 ? 5.102 5.247 -17.477 1.00 88.00 119 GLY A CA 1
ATOM 984 C C . GLY A 1 119 ? 3.865 4.555 -18.044 1.00 88.00 119 GLY A C 1
ATOM 985 O O . GLY A 1 119 ? 2.760 5.086 -17.970 1.00 88.00 119 GLY A O 1
ATOM 986 N N . ALA A 1 120 ? 4.038 3.358 -18.600 1.00 88.31 120 ALA A N 1
ATOM 987 C CA . ALA A 1 120 ? 2.939 2.574 -19.157 1.00 88.31 120 ALA A CA 1
ATOM 988 C C . ALA A 1 120 ? 2.298 1.673 -18.094 1.00 88.31 120 ALA A C 1
ATOM 990 O O . ALA A 1 120 ? 1.077 1.662 -17.922 1.00 88.31 120 ALA A O 1
ATOM 991 N N . TYR A 1 121 ? 3.131 0.930 -17.362 1.00 91.00 121 TYR A N 1
ATOM 992 C CA . TYR A 1 121 ? 2.678 -0.076 -16.405 1.00 91.00 121 TYR A CA 1
ATOM 993 C C . TYR A 1 121 ? 3.408 0.031 -15.079 1.00 91.00 121 TYR A C 1
ATOM 995 O O . TYR A 1 121 ? 4.604 0.310 -15.056 1.00 91.00 121 TYR A O 1
ATOM 1003 N N . VAL A 1 122 ? 2.694 -0.267 -13.999 1.00 92.62 122 VAL A N 1
ATOM 1004 C CA . VAL A 1 122 ? 3.222 -0.339 -12.637 1.00 92.62 122 VAL A CA 1
ATOM 1005 C C . VAL A 1 122 ? 2.915 -1.706 -12.036 1.00 92.62 122 VAL A C 1
ATOM 1007 O O . VAL A 1 122 ? 1.867 -2.299 -12.310 1.00 92.62 122 VAL A O 1
ATOM 1010 N N . GLY A 1 123 ? 3.814 -2.213 -11.199 1.00 90.25 123 GLY A N 1
ATOM 1011 C CA . GLY A 1 123 ? 3.602 -3.440 -10.438 1.00 90.25 123 GLY A CA 1
ATOM 1012 C C . GLY A 1 123 ? 4.404 -3.476 -9.145 1.00 90.25 123 GLY A C 1
ATOM 1013 O O . GLY A 1 123 ? 5.231 -2.605 -8.880 1.00 90.25 123 GLY A O 1
ATOM 1014 N N . LEU A 1 124 ? 4.148 -4.493 -8.324 1.00 89.06 124 LEU A N 1
ATOM 1015 C CA . LEU A 1 124 ? 4.883 -4.700 -7.077 1.00 89.06 124 LEU A CA 1
ATOM 1016 C C . LEU A 1 124 ? 6.228 -5.371 -7.344 1.00 89.06 124 LEU A C 1
ATOM 1018 O O . LEU A 1 124 ? 6.321 -6.312 -8.138 1.00 89.06 124 LEU A O 1
ATOM 1022 N N . VAL A 1 125 ? 7.270 -4.895 -6.664 1.00 84.94 125 VAL A N 1
ATOM 1023 C CA . VAL A 1 125 ? 8.595 -5.516 -6.717 1.00 84.94 125 VAL A CA 1
ATOM 1024 C C . VAL A 1 125 ? 8.620 -6.735 -5.810 1.00 84.94 125 VAL A C 1
ATOM 1026 O O . VAL A 1 125 ? 8.361 -6.648 -4.613 1.00 84.94 125 VAL A O 1
ATOM 1029 N N . HIS A 1 126 ? 8.987 -7.880 -6.378 1.00 77.50 126 HIS A N 1
ATOM 1030 C CA . HIS A 1 126 ? 9.200 -9.091 -5.602 1.00 77.50 126 HIS A CA 1
ATOM 1031 C C . HIS A 1 126 ? 10.576 -9.035 -4.899 1.00 77.50 126 HIS A C 1
ATOM 1033 O O . HIS A 1 126 ? 11.579 -8.823 -5.582 1.00 77.50 126 HIS A O 1
ATOM 1039 N N . PRO A 1 127 ? 10.696 -9.301 -3.580 1.00 72.31 127 PRO A N 1
ATOM 1040 C CA . PRO A 1 127 ? 11.969 -9.204 -2.845 1.00 72.31 127 PRO A CA 1
ATOM 1041 C C . PRO A 1 127 ? 13.105 -10.086 -3.384 1.00 72.31 127 PRO A C 1
ATOM 1043 O O . PRO A 1 127 ? 14.282 -9.787 -3.190 1.00 72.31 127 PRO A O 1
ATOM 1046 N N . LEU A 1 128 ? 12.768 -11.186 -4.061 1.00 70.62 128 LEU A N 1
ATOM 1047 C CA . LEU A 1 128 ? 13.746 -12.042 -4.753 1.00 70.62 128 LEU A CA 1
ATOM 1048 C C . LEU A 1 128 ? 14.446 -11.348 -5.930 1.00 70.62 128 LEU A C 1
ATOM 1050 O O . LEU A 1 128 ? 15.517 -11.794 -6.327 1.00 70.62 128 LEU A O 1
ATOM 1054 N N . LEU A 1 129 ? 13.850 -10.292 -6.485 1.00 66.50 129 LEU A N 1
ATOM 1055 C CA . LEU A 1 129 ? 14.406 -9.531 -7.603 1.00 66.50 129 LEU A CA 1
ATOM 1056 C C . LEU A 1 129 ? 15.360 -8.420 -7.145 1.00 66.50 129 LEU A C 1
ATOM 1058 O O . LEU A 1 129 ? 16.021 -7.822 -7.984 1.00 66.50 129 LEU A O 1
ATOM 1062 N N . LEU A 1 130 ? 15.443 -8.162 -5.835 1.00 67.88 130 LEU A N 1
ATOM 1063 C CA . LEU A 1 130 ? 16.336 -7.163 -5.255 1.00 67.88 130 LEU A CA 1
ATOM 1064 C C . LEU A 1 130 ? 17.694 -7.777 -4.900 1.00 67.88 130 LEU A C 1
ATOM 1066 O O . LEU A 1 130 ? 17.774 -8.860 -4.302 1.00 67.88 130 LEU A O 1
ATOM 1070 N N . SER A 1 131 ? 18.763 -7.047 -5.206 1.00 67.19 131 SER A N 1
ATOM 1071 C CA . SER A 1 131 ? 20.113 -7.338 -4.722 1.00 67.19 131 SER A CA 1
ATOM 1072 C C . SER A 1 131 ? 20.224 -7.128 -3.204 1.00 67.19 131 SER A C 1
ATOM 1074 O O . SER A 1 131 ? 19.368 -6.515 -2.564 1.00 67.19 131 SER A O 1
ATOM 1076 N N . GLN A 1 132 ? 21.286 -7.655 -2.588 1.00 64.56 132 GLN A N 1
ATOM 1077 C CA . GLN A 1 132 ? 21.497 -7.510 -1.140 1.00 64.56 132 GLN A CA 1
ATOM 1078 C C . GLN A 1 132 ? 21.734 -6.054 -0.712 1.00 64.56 132 GLN A C 1
ATOM 1080 O O . GLN A 1 132 ? 21.416 -5.692 0.418 1.00 64.56 132 GLN A O 1
ATOM 1085 N N . GLU A 1 133 ? 22.270 -5.221 -1.604 1.00 62.62 133 GLU A N 1
ATOM 1086 C CA . GLU A 1 133 ? 22.484 -3.793 -1.357 1.00 62.62 133 GLU A CA 1
ATOM 1087 C C . GLU A 1 133 ? 21.161 -3.025 -1.407 1.00 62.62 133 GLU A C 1
ATOM 1089 O O . GLU A 1 133 ? 20.847 -2.283 -0.480 1.00 62.62 133 GLU A O 1
ATOM 1094 N N . GLU A 1 134 ? 20.326 -3.291 -2.413 1.00 62.78 134 GLU A N 1
ATOM 1095 C CA . GLU A 1 134 ? 18.993 -2.687 -2.535 1.00 62.78 134 GLU A CA 1
ATOM 1096 C C . GLU A 1 134 ? 18.072 -3.079 -1.375 1.00 62.78 134 GLU A C 1
ATOM 1098 O O . GLU A 1 134 ? 17.273 -2.265 -0.914 1.00 62.78 134 GLU A O 1
ATOM 1103 N N . LYS A 1 135 ? 18.217 -4.303 -0.847 1.00 61.38 135 LYS A N 1
ATOM 1104 C CA . LYS A 1 135 ? 17.499 -4.734 0.360 1.00 61.38 135 LYS A CA 1
ATOM 1105 C C . LYS A 1 135 ? 17.877 -3.901 1.580 1.00 61.38 135 LYS A C 1
ATOM 1107 O O . LYS A 1 135 ? 16.988 -3.484 2.308 1.00 61.38 135 LYS A O 1
ATOM 1112 N N . LYS A 1 136 ? 19.169 -3.627 1.784 1.00 57.66 136 LYS A N 1
ATOM 1113 C CA . LYS A 1 136 ? 19.650 -2.820 2.918 1.00 57.66 136 LYS A CA 1
ATOM 1114 C C . LYS A 1 136 ? 19.182 -1.371 2.828 1.00 57.66 136 LYS A C 1
ATOM 1116 O O . LYS A 1 136 ? 18.740 -0.820 3.828 1.00 57.66 136 LYS A O 1
ATOM 1121 N N . THR A 1 137 ? 19.246 -0.768 1.643 1.00 55.25 137 THR A N 1
ATOM 1122 C CA . THR A 1 137 ? 18.792 0.617 1.434 1.00 55.25 137 THR A CA 1
ATOM 1123 C C . THR A 1 137 ? 17.271 0.734 1.570 1.00 55.25 137 THR A C 1
ATOM 1125 O O . THR A 1 137 ? 16.763 1.704 2.124 1.00 55.25 137 THR A O 1
ATOM 1128 N N . GLY A 1 138 ? 16.537 -0.293 1.135 1.00 51.62 138 GLY A N 1
ATOM 1129 C CA . GLY A 1 138 ? 15.083 -0.372 1.232 1.00 51.62 138 GLY A CA 1
ATOM 1130 C C . GLY A 1 138 ? 14.534 -0.850 2.580 1.00 51.62 138 GLY A C 1
ATOM 1131 O O . GLY A 1 138 ? 13.323 -1.032 2.676 1.00 51.62 138 GLY A O 1
ATOM 1132 N N . ASP A 1 139 ? 15.352 -1.065 3.618 1.00 48.69 139 ASP A N 1
ATOM 1133 C CA . ASP A 1 139 ? 14.926 -1.715 4.873 1.00 48.69 139 ASP A CA 1
ATOM 1134 C C . ASP A 1 139 ? 13.758 -0.997 5.588 1.00 48.69 139 ASP A C 1
ATOM 1136 O O . ASP A 1 139 ? 12.939 -1.658 6.231 1.00 48.69 139 ASP A O 1
ATOM 1140 N N . ASN A 1 140 ? 13.613 0.323 5.410 1.00 44.75 140 ASN A N 1
ATOM 1141 C CA . ASN A 1 140 ? 12.461 1.093 5.906 1.00 44.75 140 ASN A CA 1
ATOM 1142 C C . ASN A 1 140 ? 11.167 0.815 5.114 1.00 44.75 140 ASN A C 1
ATOM 1144 O O . ASN A 1 140 ? 10.079 0.784 5.686 1.00 44.75 140 ASN A O 1
ATOM 1148 N N . CYS A 1 141 ? 11.275 0.570 3.807 1.00 45.19 141 CYS A N 1
ATOM 1149 C CA . CYS A 1 141 ? 10.153 0.279 2.905 1.00 45.19 141 CYS A CA 1
ATOM 1150 C C . CYS A 1 141 ? 9.816 -1.214 2.853 1.00 45.19 141 CYS A C 1
ATOM 1152 O O . CYS A 1 141 ? 8.711 -1.596 2.486 1.00 45.19 141 CYS A O 1
ATOM 1154 N N . LEU A 1 142 ? 10.748 -2.078 3.253 1.00 49.06 142 LEU A N 1
ATOM 1155 C CA . LEU A 1 142 ? 10.533 -3.513 3.328 1.00 49.06 142 LEU A CA 1
ATOM 1156 C C . LEU A 1 142 ? 9.782 -3.927 4.598 1.00 49.06 142 LEU A C 1
ATOM 1158 O O . LEU A 1 142 ? 9.562 -5.117 4.771 1.00 49.06 142 LEU A O 1
ATOM 1162 N N . ALA A 1 143 ? 9.367 -3.018 5.489 1.00 39.66 143 ALA A N 1
ATOM 1163 C CA . ALA A 1 143 ? 8.752 -3.365 6.776 1.00 39.66 143 ALA A CA 1
ATOM 1164 C C . ALA A 1 143 ? 7.479 -4.230 6.647 1.00 39.66 143 ALA A C 1
ATOM 1166 O O . ALA A 1 143 ? 7.277 -5.141 7.460 1.00 39.66 143 ALA A O 1
ATOM 1167 N N . ILE A 1 144 ? 6.673 -4.033 5.591 1.00 41.62 144 ILE A N 1
ATOM 1168 C CA . ILE A 1 144 ? 5.559 -4.944 5.288 1.00 41.62 144 ILE A CA 1
ATOM 1169 C C . ILE A 1 144 ? 6.067 -6.247 4.689 1.00 41.62 144 ILE A C 1
ATOM 1171 O O . ILE A 1 144 ? 5.652 -7.289 5.173 1.00 41.62 144 ILE A O 1
ATOM 1175 N N . THR A 1 145 ? 7.018 -6.246 3.749 1.00 42.97 145 THR A N 1
ATOM 1176 C CA . THR A 1 145 ? 7.607 -7.503 3.245 1.00 42.97 145 THR A CA 1
ATOM 1177 C C . THR A 1 145 ? 8.356 -8.295 4.326 1.00 42.97 145 THR A C 1
ATOM 1179 O O . THR A 1 145 ? 8.321 -9.515 4.301 1.00 42.97 145 THR A O 1
ATOM 1182 N N . ARG A 1 146 ? 8.970 -7.647 5.324 1.00 40.00 146 ARG A N 1
ATOM 1183 C CA . ARG A 1 146 ? 9.642 -8.270 6.475 1.00 40.00 146 ARG A CA 1
ATOM 1184 C C . ARG A 1 146 ? 8.627 -8.802 7.475 1.00 40.00 146 ARG A C 1
ATOM 1186 O O . ARG A 1 146 ? 8.806 -9.921 7.931 1.00 40.00 146 ARG A O 1
ATOM 1193 N N . SER A 1 147 ? 7.560 -8.062 7.786 1.00 39.19 147 SER A N 1
ATOM 1194 C CA . SER A 1 147 ? 6.466 -8.595 8.616 1.00 39.19 147 SER A CA 1
ATOM 1195 C C . SER A 1 147 ? 5.739 -9.748 7.913 1.00 39.19 147 SER A C 1
ATOM 1197 O O . SER A 1 147 ? 5.420 -10.732 8.570 1.00 39.19 147 SER A O 1
ATOM 1199 N N . PHE A 1 148 ? 5.578 -9.688 6.585 1.00 39.12 148 PHE A N 1
ATOM 1200 C CA . PHE A 1 148 ? 5.043 -10.772 5.750 1.00 39.12 148 PHE A CA 1
ATOM 1201 C C . PHE A 1 148 ? 5.943 -12.013 5.751 1.00 39.12 148 PHE A C 1
ATOM 1203 O O . PHE A 1 148 ? 5.472 -13.116 6.010 1.00 39.12 148 PHE A O 1
ATOM 1210 N N . LEU A 1 149 ? 7.248 -11.839 5.518 1.00 38.22 149 LEU A N 1
ATOM 1211 C CA . LEU A 1 149 ? 8.228 -12.931 5.503 1.00 38.22 149 LEU A CA 1
ATOM 1212 C C . LEU A 1 149 ? 8.434 -13.548 6.895 1.00 38.22 149 LEU A C 1
ATOM 1214 O O . LEU A 1 149 ? 8.652 -14.751 7.007 1.00 38.22 149 LEU A O 1
ATOM 1218 N N . ARG A 1 150 ? 8.330 -12.749 7.967 1.00 34.66 150 ARG A N 1
ATOM 1219 C CA . ARG A 1 150 ? 8.466 -13.215 9.357 1.00 34.66 150 ARG A CA 1
ATOM 1220 C C . ARG A 1 150 ? 7.233 -13.976 9.852 1.00 34.66 150 ARG A C 1
ATOM 1222 O O . ARG A 1 150 ? 7.378 -14.808 10.739 1.00 34.66 150 ARG A O 1
ATOM 1229 N N . PHE A 1 151 ? 6.049 -13.730 9.283 1.00 31.52 151 PHE A N 1
ATOM 1230 C CA . PHE A 1 151 ? 4.820 -14.451 9.639 1.00 31.52 151 PHE A CA 1
ATOM 1231 C C . PHE A 1 151 ? 4.745 -15.859 9.021 1.00 31.52 151 PHE A C 1
ATOM 1233 O O . PHE A 1 151 ? 4.038 -16.709 9.552 1.00 31.52 151 PHE A O 1
ATOM 1240 N N . TYR A 1 152 ? 5.485 -16.129 7.937 1.00 32.72 152 TYR A N 1
ATOM 1241 C CA . TYR A 1 152 ? 5.360 -17.380 7.176 1.00 32.72 152 TYR A CA 1
ATOM 1242 C C . TYR A 1 152 ? 6.511 -18.387 7.301 1.00 32.72 152 TYR A C 1
ATOM 1244 O O . TYR A 1 152 ? 6.424 -19.423 6.652 1.00 32.72 152 TYR A O 1
ATOM 1252 N N . ASN A 1 153 ? 7.556 -18.126 8.106 1.00 33.38 153 ASN A N 1
ATOM 1253 C CA . ASN A 1 153 ? 8.727 -19.011 8.298 1.00 33.38 153 ASN A CA 1
ATOM 1254 C C . ASN A 1 153 ? 9.089 -19.823 7.031 1.00 33.38 153 ASN A C 1
ATOM 1256 O O . ASN A 1 153 ? 9.074 -21.054 7.018 1.00 33.38 153 ASN A O 1
ATOM 1260 N N . TRP A 1 154 ? 9.270 -19.105 5.921 1.00 32.88 154 TRP A N 1
ATOM 1261 C CA . TRP A 1 154 ? 9.194 -19.676 4.580 1.00 32.88 154 TRP A CA 1
ATOM 1262 C C . TRP A 1 154 ? 10.543 -20.260 4.136 1.00 32.88 154 TRP A C 1
ATOM 1264 O O . TRP A 1 154 ? 11.360 -19.574 3.523 1.00 32.88 154 TRP A O 1
ATOM 1274 N N . GLU A 1 155 ? 10.755 -21.548 4.414 1.00 27.28 155 GLU A N 1
ATOM 1275 C CA . GLU A 1 155 ? 11.757 -22.406 3.766 1.00 27.28 155 GLU A CA 1
ATOM 1276 C C . GLU A 1 155 ? 11.053 -23.336 2.759 1.00 27.28 155 GLU A C 1
ATOM 1278 O O . GLU A 1 155 ? 10.719 -24.478 3.060 1.00 27.28 155 GLU A O 1
ATOM 1283 N N . GLY A 1 156 ? 10.762 -22.839 1.553 1.00 29.73 156 GLY A N 1
ATOM 1284 C CA . GLY A 1 156 ? 10.105 -23.619 0.495 1.00 29.73 156 GLY A CA 1
ATOM 1285 C C . GLY A 1 156 ? 10.704 -23.338 -0.889 1.00 29.73 156 GLY A C 1
ATOM 1286 O O . GLY A 1 156 ? 10.869 -22.167 -1.246 1.00 29.73 156 GLY A O 1
ATOM 1287 N N . PRO A 1 157 ? 11.043 -24.366 -1.696 1.00 29.50 157 PRO A N 1
ATOM 1288 C CA . PRO A 1 157 ? 11.817 -24.188 -2.916 1.00 29.50 157 PRO A CA 1
ATOM 1289 C C . PRO A 1 157 ? 10.897 -23.829 -4.088 1.00 29.50 157 PRO A C 1
ATOM 1291 O O . PRO A 1 157 ? 10.214 -24.688 -4.634 1.00 29.50 157 PRO A O 1
ATOM 1294 N N . TYR A 1 158 ? 10.916 -22.572 -4.535 1.00 34.19 158 TYR A N 1
ATOM 1295 C CA . TYR A 1 158 ? 10.297 -22.196 -5.808 1.00 34.19 158 TYR A CA 1
ATOM 1296 C C . TYR A 1 158 ? 11.366 -21.910 -6.861 1.00 34.19 158 TYR A C 1
ATOM 1298 O O . TYR A 1 158 ? 11.929 -20.824 -6.969 1.00 34.19 158 TYR A O 1
ATOM 1306 N N . THR A 1 159 ? 11.616 -22.927 -7.682 1.00 28.36 159 THR A N 1
ATOM 1307 C CA . THR A 1 159 ? 12.484 -22.925 -8.869 1.00 28.36 159 THR A CA 1
ATOM 1308 C C . THR A 1 159 ? 11.822 -22.308 -10.112 1.00 28.36 159 THR A C 1
ATOM 1310 O O . THR A 1 159 ? 12.328 -22.471 -11.220 1.00 28.36 159 THR A O 1
ATOM 1313 N N . PHE A 1 160 ? 10.724 -21.556 -9.967 1.00 32.09 160 PHE A N 1
ATOM 1314 C CA . PHE A 1 160 ? 9.995 -20.982 -11.108 1.00 32.09 160 PHE A CA 1
ATOM 1315 C C . PHE A 1 160 ? 10.611 -19.670 -11.633 1.00 32.09 160 PHE A C 1
ATOM 1317 O O . PHE A 1 160 ? 10.624 -19.431 -12.836 1.00 32.09 160 PHE A O 1
ATOM 1324 N N . PHE A 1 161 ? 11.219 -18.855 -10.762 1.00 30.95 161 PHE A N 1
ATOM 1325 C CA . PHE A 1 161 ? 11.787 -17.543 -11.128 1.00 30.95 161 PHE A CA 1
ATOM 1326 C C . PHE A 1 161 ? 13.293 -17.567 -11.452 1.00 30.95 161 PHE A C 1
ATOM 1328 O O . PHE A 1 161 ? 13.923 -16.522 -11.597 1.00 30.95 161 PHE A O 1
ATOM 1335 N N . ARG A 1 162 ? 13.894 -18.761 -11.588 1.00 27.20 162 ARG A N 1
ATOM 1336 C CA . ARG A 1 162 ? 15.319 -18.948 -11.920 1.00 27.20 162 ARG A CA 1
ATOM 1337 C C . ARG A 1 162 ? 15.503 -19.477 -13.343 1.00 27.20 162 ARG A C 1
ATOM 1339 O O . ARG A 1 162 ? 16.180 -20.475 -13.566 1.00 27.20 162 ARG A O 1
ATOM 1346 N N . ARG A 1 163 ? 14.913 -18.809 -14.335 1.00 27.72 163 ARG A N 1
ATOM 1347 C CA . ARG A 1 163 ? 15.320 -18.997 -15.735 1.00 27.72 163 ARG A CA 1
ATOM 1348 C C . ARG A 1 163 ? 15.363 -17.661 -16.474 1.00 27.72 163 ARG A C 1
ATOM 1350 O O . ARG A 1 163 ? 14.427 -17.297 -17.170 1.00 27.72 163 ARG A O 1
ATOM 1357 N N . LYS A 1 164 ? 16.502 -16.979 -16.283 1.00 31.81 164 LYS A N 1
ATOM 1358 C CA . LYS A 1 164 ? 17.195 -15.992 -17.144 1.00 31.81 164 LYS A CA 1
ATOM 1359 C C . LYS A 1 164 ? 17.699 -14.787 -16.346 1.00 31.81 164 LYS A C 1
ATOM 1361 O O . LYS A 1 164 ? 17.260 -13.662 -16.538 1.00 31.81 164 LYS A O 1
ATOM 1366 N N . THR A 1 165 ? 18.699 -15.022 -15.507 1.00 30.44 165 THR A N 1
ATOM 1367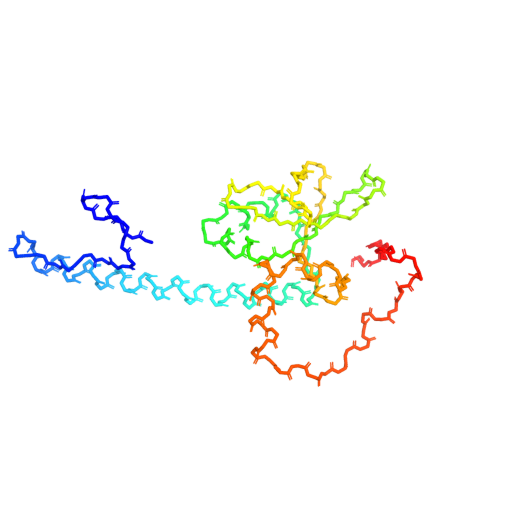 C CA . THR A 1 165 ? 19.666 -13.977 -15.165 1.00 30.44 165 THR A CA 1
ATOM 1368 C C . THR A 1 165 ? 20.911 -14.194 -16.030 1.00 30.44 165 THR A C 1
ATOM 1370 O O . THR A 1 165 ? 21.778 -14.988 -15.676 1.00 30.44 165 THR A O 1
ATOM 1373 N N . ASN A 1 166 ? 20.970 -13.490 -17.172 1.00 26.84 166 ASN A N 1
ATOM 1374 C CA . ASN A 1 166 ? 22.177 -12.759 -17.582 1.00 26.84 166 ASN A CA 1
ATOM 1375 C C . ASN A 1 166 ? 23.111 -12.433 -16.410 1.00 26.84 166 ASN A C 1
ATOM 1377 O O . ASN A 1 166 ? 22.681 -11.666 -15.554 1.00 26.84 166 ASN A O 1
ATOM 1381 N N . SER A 1 167 ? 24.349 -12.921 -16.379 1.00 34.69 167 SER A N 1
ATOM 1382 C CA . SER A 1 167 ? 25.432 -12.596 -15.429 1.00 34.69 167 SER A CA 1
ATOM 1383 C C . SER A 1 167 ? 25.780 -11.097 -15.254 1.00 34.69 167 SER A C 1
ATOM 1385 O O . SER A 1 167 ? 26.769 -10.782 -14.608 1.00 34.69 167 SER A O 1
ATOM 1387 N N . ASN A 1 168 ? 24.958 -10.170 -15.758 1.00 29.59 168 ASN A N 1
ATOM 1388 C CA . ASN A 1 168 ? 25.195 -8.723 -15.769 1.00 29.59 168 ASN A CA 1
ATOM 1389 C C . ASN A 1 168 ? 24.137 -7.892 -15.015 1.00 29.59 168 ASN A C 1
ATOM 1391 O O . ASN A 1 168 ? 24.021 -6.699 -15.275 1.00 29.59 168 ASN A O 1
ATOM 1395 N N . GLY A 1 169 ? 23.323 -8.481 -14.129 1.00 35.53 169 GLY A N 1
ATOM 1396 C CA . GLY A 1 169 ? 22.398 -7.702 -13.281 1.00 35.53 169 GLY A CA 1
ATOM 1397 C C . GLY A 1 169 ? 21.347 -6.875 -14.042 1.00 35.53 169 GLY A C 1
ATOM 1398 O O . GLY A 1 169 ? 20.736 -5.977 -13.473 1.00 35.53 169 GLY A O 1
ATOM 1399 N N . LYS A 1 170 ? 21.123 -7.158 -15.331 1.00 30.16 170 LYS A N 1
ATOM 1400 C CA . LYS A 1 170 ? 20.056 -6.529 -16.114 1.00 30.16 170 LYS A CA 1
ATOM 1401 C C . LYS A 1 170 ? 18.749 -7.286 -15.894 1.00 30.16 170 LYS A C 1
ATOM 1403 O O . LYS A 1 170 ? 18.710 -8.507 -16.061 1.00 30.16 170 LYS A O 1
ATOM 1408 N N . PHE A 1 171 ? 17.699 -6.537 -15.548 1.00 36.31 171 PHE A N 1
ATOM 1409 C CA . PHE A 1 171 ? 16.310 -6.997 -15.545 1.00 36.31 171 PHE A CA 1
ATOM 1410 C C . PHE A 1 171 ? 16.022 -7.775 -16.841 1.00 36.31 171 PHE A C 1
ATOM 1412 O O . PHE A 1 171 ? 16.349 -7.276 -17.923 1.00 36.31 171 PHE A O 1
ATOM 1419 N N . PRO A 1 172 ? 15.453 -8.992 -16.774 1.00 32.50 172 PRO A N 1
ATOM 1420 C CA . PRO A 1 172 ? 15.089 -9.707 -17.982 1.00 32.50 172 PRO A CA 1
ATOM 1421 C C . PRO A 1 172 ? 13.975 -8.938 -18.698 1.00 32.50 172 PRO A C 1
ATOM 1423 O O . PRO A 1 172 ? 13.028 -8.467 -18.072 1.00 32.50 172 PRO A O 1
ATOM 1426 N N . ASP A 1 173 ? 14.129 -8.806 -20.015 1.00 33.41 173 ASP A N 1
ATOM 1427 C CA . ASP A 1 173 ? 13.190 -8.149 -20.921 1.00 33.41 173 ASP A CA 1
ATOM 1428 C C . ASP A 1 173 ? 11.763 -8.682 -20.685 1.00 33.41 173 ASP A C 1
ATOM 1430 O O . ASP A 1 173 ? 11.466 -9.848 -20.961 1.00 33.41 173 ASP A O 1
ATOM 1434 N N . LEU A 1 174 ? 10.882 -7.832 -20.141 1.00 40.84 174 LEU A N 1
ATOM 1435 C CA . LEU A 1 174 ? 9.486 -8.150 -19.805 1.00 40.84 174 LEU A CA 1
ATOM 1436 C C . LEU A 1 174 ? 8.589 -8.341 -21.047 1.00 40.84 174 LEU A C 1
ATOM 1438 O O . LEU A 1 174 ? 7.372 -8.461 -20.913 1.00 40.84 174 LEU A O 1
ATOM 1442 N N . ARG A 1 175 ? 9.163 -8.428 -22.256 1.00 32.47 175 ARG A N 1
ATOM 1443 C CA . ARG A 1 175 ? 8.454 -8.705 -23.520 1.00 32.47 175 ARG A CA 1
ATOM 1444 C C . ARG A 1 175 ? 7.840 -10.101 -23.649 1.00 32.47 175 ARG A C 1
ATOM 1446 O O . ARG A 1 175 ? 7.254 -10.408 -24.684 1.00 32.47 175 ARG A O 1
ATOM 1453 N N . ILE A 1 176 ? 7.921 -10.948 -22.630 1.00 33.75 176 ILE A N 1
ATOM 1454 C CA . ILE A 1 176 ? 7.254 -12.249 -22.637 1.00 33.75 176 ILE A CA 1
ATOM 1455 C C . ILE A 1 176 ? 6.264 -12.261 -21.484 1.00 33.75 176 ILE A C 1
ATOM 1457 O O . ILE A 1 176 ? 6.664 -12.342 -20.328 1.00 33.75 176 ILE A O 1
ATOM 1461 N N . LEU A 1 177 ? 4.990 -12.092 -21.832 1.00 31.55 177 LEU A N 1
ATOM 1462 C CA . LEU A 1 177 ? 3.790 -12.749 -21.300 1.00 31.55 177 LEU A CA 1
ATOM 1463 C C . LEU A 1 177 ? 2.607 -11.879 -21.750 1.00 31.55 177 LEU A C 1
ATOM 1465 O O . LEU A 1 177 ? 2.335 -10.832 -21.159 1.00 31.55 177 LEU A O 1
ATOM 1469 N N . ARG A 1 178 ? 2.046 -12.297 -22.892 1.00 30.55 178 ARG A N 1
ATOM 1470 C CA . ARG A 1 178 ? 0.791 -11.827 -23.489 1.00 30.55 178 ARG A CA 1
ATOM 1471 C C . ARG A 1 178 ? -0.378 -12.068 -22.543 1.00 30.55 178 ARG A C 1
ATOM 1473 O O . ARG A 1 178 ? -0.318 -13.086 -21.819 1.00 30.55 178 ARG A O 1
#

InterPro domains:
  IPR025406 Domain of unknown function DUF4132 [PF13569] (7-135)

Foldseek 3Di:
DDQDPVRDDDPADDDDDPPDDPVVRVVVRVVVVVVVVVLVVVVVVVLVVQVVQQVVVPKDFPVCCCVVALPDPNNVVVQQLFKKKFAAPPDPQRIFIWHQDPVRFIAGLVRHGDDCPRTGIMGGDDPVLDDPVSCVSCVSSCPSVCVVCVVCVDPDDDPPPPDDDDPPSDDPDPPDDD

Secondary structure (DSSP, 8-state):
-EEPTT--EESSPPPPPTTS-HHHHHHHHHHHHHHHHHHHHHHHHHHHHHHHHHHTT-EEEHHHHIIIIISSTTHHHHHHTS-EEEE-TTSSS-EEEEEE-TTS-EEETTS-B---TT--EEEEPPGGGS-HHHHHHTTTTTHHHHHHHHHTT-----TTS-S---TT-----TT---